Protein AF-A0A1X6N7E1-F1 (afdb_monomer_lite)

Sequence (66 aa):
ETYGTGLLIFHVVCDCKRISEAERAPAYPAVVLAFLATVSGAYSGGTIRNYYYGLRAWHILHGCPW

Structure (mmC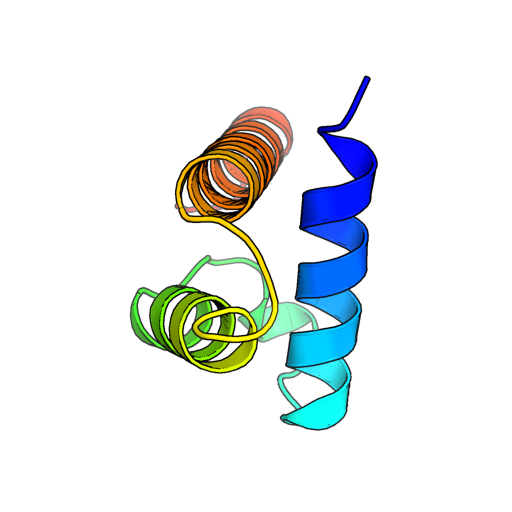IF, N/CA/C/O backbone):
data_AF-A0A1X6N7E1-F1
#
_entry.id   AF-A0A1X6N7E1-F1
#
loop_
_atom_site.group_PDB
_atom_site.id
_atom_site.type_symbol
_atom_site.label_atom_id
_atom_site.label_alt_id
_atom_site.label_comp_id
_atom_site.label_asym_id
_atom_site.label_entity_id
_atom_site.label_seq_id
_atom_site.pdbx_PDB_ins_code
_atom_site.Cartn_x
_atom_site.Cartn_y
_atom_site.Cartn_z
_atom_site.occupancy
_atom_site.B_iso_or_equiv
_atom_site.auth_seq_id
_atom_site.auth_comp_id
_atom_site.auth_asym_id
_atom_site.auth_atom_id
_atom_site.pdbx_PDB_model_num
ATOM 1 N N . GLU A 1 1 ? 3.319 8.392 -16.656 1.00 46.34 1 GLU A N 1
ATOM 2 C CA . GLU A 1 1 ? 2.218 8.417 -15.674 1.00 46.34 1 GLU A CA 1
ATOM 3 C C . GLU A 1 1 ? 2.207 7.087 -14.943 1.00 46.34 1 GLU A C 1
ATOM 5 O O . GLU A 1 1 ? 1.982 6.060 -15.562 1.00 46.34 1 GLU A O 1
ATOM 10 N N . THR A 1 2 ? 2.578 7.078 -13.666 1.00 56.12 2 THR A N 1
ATOM 11 C CA . THR A 1 2 ? 2.820 5.830 -12.908 1.00 56.12 2 THR A CA 1
ATOM 12 C C . THR A 1 2 ? 2.123 5.870 -11.540 1.00 56.12 2 THR A C 1
ATOM 14 O O . THR A 1 2 ? 2.268 4.965 -10.720 1.00 56.12 2 THR A O 1
ATOM 17 N N . TYR A 1 3 ? 1.348 6.935 -11.296 1.00 57.69 3 TYR A N 1
ATOM 18 C CA . TYR A 1 3 ? 0.546 7.134 -10.090 1.00 57.69 3 TYR A CA 1
ATOM 19 C C . TYR A 1 3 ? -0.522 6.041 -9.944 1.00 57.69 3 TYR A C 1
ATOM 21 O O . TYR A 1 3 ? -0.650 5.454 -8.873 1.00 57.69 3 TYR A O 1
ATOM 29 N N . GLY A 1 4 ? -1.222 5.700 -11.034 1.00 72.12 4 GLY A N 1
ATOM 30 C CA . GLY A 1 4 ? -2.257 4.658 -11.023 1.00 72.12 4 GLY A CA 1
ATOM 31 C C . GLY A 1 4 ? -1.711 3.247 -10.789 1.00 72.12 4 GLY A C 1
ATOM 32 O O . GLY A 1 4 ? -2.356 2.437 -10.130 1.00 72.12 4 GLY A O 1
ATOM 33 N N . THR A 1 5 ? -0.492 2.957 -11.256 1.00 81.56 5 THR A N 1
ATOM 34 C CA . THR A 1 5 ? 0.130 1.636 -11.087 1.00 81.56 5 THR A CA 1
ATOM 35 C C . THR A 1 5 ? 0.415 1.335 -9.617 1.00 81.56 5 THR A C 1
ATOM 37 O O . THR A 1 5 ? 0.118 0.239 -9.157 1.00 81.56 5 THR A O 1
ATOM 40 N N . GLY A 1 6 ? 0.927 2.305 -8.851 1.00 86.31 6 GLY A N 1
ATOM 41 C CA . GLY A 1 6 ? 1.194 2.110 -7.420 1.00 86.31 6 GLY A CA 1
ATOM 42 C C . GLY A 1 6 ? -0.070 1.815 -6.610 1.00 86.31 6 GLY A C 1
ATOM 43 O O . GLY A 1 6 ? -0.057 0.931 -5.755 1.00 86.31 6 GLY A O 1
ATOM 44 N N . LEU A 1 7 ? -1.171 2.501 -6.933 1.00 88.50 7 LEU A N 1
ATOM 45 C CA . LEU A 1 7 ? -2.471 2.285 -6.297 1.00 88.50 7 LEU A CA 1
ATOM 46 C C . LEU A 1 7 ? -3.058 0.911 -6.641 1.00 88.50 7 LEU A C 1
ATOM 48 O O . LEU A 1 7 ? -3.526 0.198 -5.756 1.00 88.50 7 LEU A O 1
ATOM 52 N N . LEU A 1 8 ? -2.979 0.503 -7.910 1.00 90.94 8 LEU A N 1
ATOM 53 C CA . LEU A 1 8 ? -3.437 -0.818 -8.334 1.00 90.94 8 LEU A CA 1
ATOM 54 C C . LEU A 1 8 ? -2.679 -1.933 -7.601 1.00 90.94 8 LEU A C 1
ATOM 56 O O . LEU A 1 8 ? -3.301 -2.830 -7.035 1.00 90.94 8 LEU A O 1
ATOM 60 N N . ILE A 1 9 ? -1.343 -1.860 -7.563 1.00 90.88 9 ILE A N 1
ATOM 61 C CA . ILE A 1 9 ? -0.523 -2.865 -6.871 1.00 90.88 9 ILE A CA 1
ATOM 62 C C . ILE A 1 9 ? -0.836 -2.875 -5.371 1.00 90.88 9 ILE A C 1
ATOM 64 O O . ILE A 1 9 ? -0.904 -3.944 -4.774 1.00 90.88 9 ILE A O 1
ATOM 68 N N . PHE A 1 10 ? -1.087 -1.719 -4.756 1.00 90.75 10 PHE A N 1
ATOM 69 C CA . PHE A 1 10 ? -1.508 -1.654 -3.359 1.00 90.75 10 PHE A CA 1
ATOM 70 C C . PHE A 1 10 ? -2.823 -2.391 -3.100 1.00 90.75 10 PHE A C 1
ATOM 72 O O . PHE A 1 10 ? -2.886 -3.192 -2.167 1.00 90.75 10 PHE A O 1
ATOM 79 N N . HIS A 1 11 ? -3.843 -2.191 -3.939 1.00 90.75 11 HIS A N 1
ATOM 80 C CA . HIS A 1 11 ? -5.105 -2.920 -3.813 1.00 90.75 11 HIS A CA 1
ATOM 81 C C . HIS A 1 11 ? -4.922 -4.429 -3.987 1.00 90.75 11 HIS A C 1
ATOM 83 O O . HIS A 1 11 ? -5.469 -5.188 -3.189 1.00 90.75 11 HIS A O 1
ATOM 89 N N . VAL A 1 12 ? -4.101 -4.862 -4.950 1.00 92.44 12 VAL A N 1
ATOM 90 C CA . VAL A 1 12 ? -3.762 -6.283 -5.140 1.00 92.44 12 VAL A CA 1
ATOM 91 C C . VAL A 1 12 ? -3.070 -6.856 -3.901 1.00 92.44 12 VAL A C 1
ATOM 93 O O . VAL A 1 12 ? -3.427 -7.933 -3.434 1.00 92.44 12 VAL A O 1
ATOM 96 N N . VAL A 1 13 ? -2.109 -6.136 -3.314 1.00 91.31 13 VAL A N 1
ATOM 97 C CA . VAL A 1 13 ? -1.429 -6.594 -2.092 1.00 91.31 13 VAL A CA 1
ATOM 98 C C . VAL A 1 13 ? -2.396 -6.666 -0.908 1.00 91.31 13 VAL A C 1
ATOM 100 O O . VAL A 1 13 ? -2.329 -7.615 -0.125 1.00 91.31 13 VAL A O 1
ATOM 103 N N . CYS A 1 14 ? -3.303 -5.695 -0.779 1.00 91.25 14 CYS A N 1
ATOM 104 C CA . CYS A 1 14 ? -4.331 -5.707 0.257 1.00 91.25 14 CYS A CA 1
ATOM 105 C C . CYS A 1 14 ? -5.292 -6.889 0.093 1.00 91.25 14 CYS A C 1
ATOM 107 O O . CYS A 1 14 ? -5.616 -7.536 1.086 1.00 91.25 14 CYS A O 1
ATOM 109 N N . ASP A 1 15 ? -5.700 -7.204 -1.136 1.00 92.69 15 ASP A N 1
ATOM 110 C CA . ASP A 1 15 ? -6.538 -8.364 -1.451 1.00 92.69 15 ASP A CA 1
ATOM 111 C C . ASP A 1 15 ? -5.846 -9.684 -1.078 1.00 92.69 15 ASP A C 1
ATOM 113 O O . ASP A 1 15 ? -6.377 -10.464 -0.286 1.00 92.69 15 ASP A O 1
ATOM 117 N N . CYS A 1 16 ? -4.589 -9.864 -1.501 1.00 91.44 16 CYS A N 1
ATOM 118 C CA . CYS A 1 16 ? -3.778 -11.032 -1.148 1.00 91.44 16 CYS A CA 1
ATOM 119 C C . CYS A 1 16 ? -3.611 -11.214 0.370 1.00 91.44 16 CYS A C 1
ATOM 121 O O . CYS A 1 16 ? -3.520 -12.341 0.860 1.00 91.44 16 CYS A O 1
ATOM 123 N N . LYS A 1 17 ? -3.557 -10.112 1.129 1.00 89.12 17 LYS A N 1
ATOM 124 C CA . LYS A 1 17 ? -3.446 -10.121 2.597 1.00 89.12 17 LYS A CA 1
ATOM 125 C C . LYS A 1 17 ? -4.803 -10.142 3.311 1.00 89.12 17 LYS A C 1
ATOM 127 O O . LYS A 1 17 ? -4.822 -10.150 4.538 1.00 89.12 17 LYS A O 1
ATOM 132 N N . ARG A 1 18 ? -5.913 -10.178 2.564 1.00 91.00 18 ARG A N 1
ATOM 133 C CA . ARG A 1 18 ? -7.298 -10.084 3.055 1.00 91.00 18 ARG A CA 1
ATOM 134 C C . ARG A 1 18 ? -7.561 -8.857 3.935 1.00 91.00 18 ARG A C 1
ATOM 136 O O . ARG A 1 18 ? -8.338 -8.926 4.882 1.00 91.00 18 ARG A O 1
ATOM 143 N N . ILE A 1 19 ? -6.916 -7.738 3.614 1.00 88.75 19 ILE A N 1
ATOM 144 C CA . ILE A 1 19 ? -7.165 -6.447 4.258 1.00 88.75 19 ILE A CA 1
ATOM 145 C C . ILE A 1 19 ? -8.462 -5.889 3.679 1.00 88.75 19 ILE A C 1
ATOM 147 O 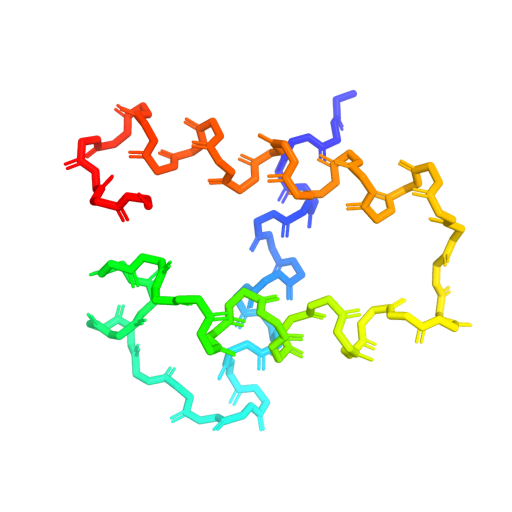O . ILE A 1 19 ? -8.579 -5.698 2.457 1.00 88.75 19 ILE A O 1
ATOM 151 N N . SER A 1 20 ? -9.431 -5.646 4.558 1.00 86.12 20 SER A N 1
ATOM 152 C CA . SER A 1 20 ? -10.740 -5.118 4.183 1.00 86.12 20 SER A CA 1
ATOM 153 C C . SER A 1 20 ? -10.617 -3.700 3.620 1.00 86.12 20 SER A C 1
ATOM 155 O O . SER A 1 20 ? -9.713 -2.957 3.989 1.00 86.12 20 SER A O 1
ATOM 157 N N . GLU A 1 21 ? -11.499 -3.297 2.703 1.00 83.44 21 GLU A N 1
ATOM 158 C CA . GLU A 1 21 ? -11.415 -1.970 2.070 1.00 83.44 21 GLU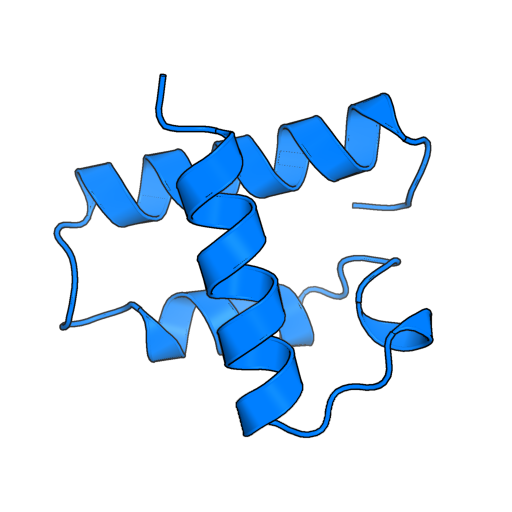 A CA 1
ATOM 159 C C . GLU A 1 21 ? -11.496 -0.814 3.073 1.00 83.44 21 GLU A C 1
ATOM 161 O O . GLU A 1 21 ? -10.802 0.186 2.903 1.00 83.44 21 GLU A O 1
ATOM 166 N N . ALA A 1 22 ? -12.249 -0.992 4.162 1.00 82.88 22 ALA A N 1
ATOM 167 C CA . ALA A 1 22 ? -12.330 -0.032 5.262 1.00 82.88 22 ALA A CA 1
ATOM 168 C C . ALA A 1 22 ? -10.992 0.160 6.004 1.00 82.88 22 ALA A C 1
ATOM 170 O O . ALA A 1 22 ? -10.763 1.202 6.606 1.00 82.88 22 ALA A O 1
ATOM 171 N N . GLU A 1 23 ? -10.094 -0.826 5.946 1.00 81.44 23 GLU A N 1
ATOM 172 C CA . GLU A 1 23 ? -8.756 -0.767 6.548 1.00 81.44 23 GLU A CA 1
ATOM 173 C C . GLU A 1 23 ? -7.676 -0.311 5.556 1.00 81.44 23 GLU A C 1
ATOM 175 O O . GLU A 1 23 ? -6.530 -0.091 5.947 1.00 81.44 23 GLU A O 1
ATOM 180 N N . ARG A 1 24 ? -8.024 -0.166 4.269 1.00 84.19 24 ARG A N 1
ATOM 181 C CA . ARG A 1 24 ? -7.119 0.354 3.226 1.00 84.19 24 ARG A CA 1
ATOM 182 C C . ARG A 1 24 ? -7.024 1.880 3.257 1.00 84.19 24 ARG A C 1
ATOM 184 O O . ARG A 1 24 ? -6.050 2.420 2.745 1.00 84.19 24 ARG A O 1
ATOM 191 N N . ALA A 1 25 ? -8.025 2.537 3.844 1.00 82.69 25 ALA A N 1
ATOM 192 C CA . ALA A 1 25 ? -8.090 3.968 4.112 1.00 82.69 25 ALA A CA 1
ATOM 193 C C . ALA A 1 25 ? -8.818 4.150 5.460 1.00 82.69 25 ALA A C 1
ATOM 195 O O . ALA A 1 25 ? -10.045 4.048 5.487 1.00 82.69 25 ALA A O 1
ATOM 196 N N . PRO A 1 26 ? -8.101 4.367 6.581 1.00 77.56 26 PRO A N 1
ATOM 197 C CA . PRO A 1 26 ? -6.797 5.039 6.707 1.00 77.56 26 PRO A CA 1
ATOM 198 C C . PRO A 1 26 ? -5.579 4.210 6.283 1.00 77.56 26 PRO A C 1
ATOM 200 O O . PRO A 1 26 ? -5.556 2.997 6.474 1.00 77.56 26 PRO A O 1
ATOM 203 N N . ALA A 1 27 ? -4.524 4.867 5.787 1.00 81.75 27 ALA A N 1
ATOM 204 C CA . ALA A 1 27 ? -3.253 4.216 5.461 1.00 81.75 27 ALA A CA 1
ATOM 205 C C . ALA A 1 27 ? -2.440 3.898 6.728 1.00 81.75 27 ALA A C 1
ATOM 207 O O . ALA A 1 27 ? -1.376 4.468 6.962 1.00 81.75 27 ALA A O 1
ATOM 208 N N . TYR A 1 28 ? -2.927 2.977 7.566 1.00 86.06 28 TYR A N 1
ATOM 209 C CA . TYR A 1 28 ? -2.209 2.597 8.781 1.00 86.06 28 TYR A CA 1
ATOM 210 C C . TYR A 1 28 ? -0.758 2.207 8.452 1.00 86.06 28 TYR A C 1
ATOM 212 O O . TYR A 1 28 ? -0.519 1.484 7.475 1.00 86.06 28 TYR A O 1
ATOM 220 N N . PRO A 1 29 ? 0.225 2.597 9.284 1.00 87.44 29 PRO A N 1
ATOM 221 C CA . PRO A 1 29 ? 1.634 2.333 9.005 1.00 87.44 29 PRO A CA 1
ATOM 222 C C . PRO A 1 29 ? 1.914 0.839 8.809 1.00 87.44 29 PRO A C 1
ATOM 224 O O . PRO A 1 29 ? 2.735 0.473 7.974 1.00 87.44 29 PRO A O 1
ATOM 227 N N . ALA A 1 30 ? 1.179 -0.039 9.499 1.00 89.31 30 ALA A N 1
ATOM 228 C CA . ALA A 1 30 ? 1.260 -1.485 9.308 1.00 89.31 30 ALA A CA 1
ATOM 229 C C . ALA A 1 30 ? 0.871 -1.933 7.884 1.00 89.31 30 ALA A C 1
ATOM 231 O O . ALA A 1 30 ? 1.551 -2.779 7.304 1.00 89.31 30 ALA A O 1
ATOM 232 N N . VAL A 1 31 ? -0.179 -1.348 7.297 1.00 90.50 31 VAL A N 1
ATOM 233 C CA . VAL A 1 31 ? -0.654 -1.666 5.938 1.00 90.50 31 VAL A CA 1
ATOM 234 C C . VAL A 1 31 ? 0.352 -1.172 4.898 1.00 90.50 31 VAL A C 1
ATOM 236 O O . VAL A 1 31 ? 0.720 -1.912 3.984 1.00 90.50 31 VAL A O 1
ATOM 239 N N . VAL A 1 32 ? 0.881 0.043 5.081 1.00 91.31 32 VAL A N 1
ATOM 240 C CA . VAL A 1 32 ? 1.914 0.614 4.202 1.00 91.31 32 VAL A CA 1
ATOM 241 C C . VAL A 1 32 ? 3.212 -0.197 4.272 1.00 91.31 32 VAL A C 1
ATOM 243 O O . VAL A 1 32 ? 3.800 -0.510 3.238 1.00 91.31 32 VAL 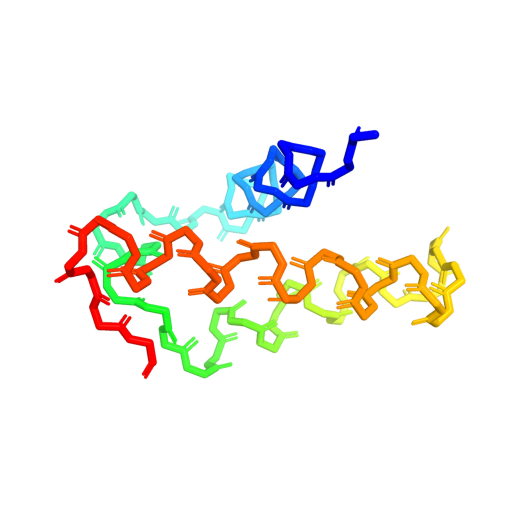A O 1
ATOM 246 N N . LEU A 1 33 ? 3.644 -0.605 5.467 1.00 91.69 33 LEU A N 1
ATOM 247 C CA . LEU A 1 33 ? 4.815 -1.468 5.643 1.00 91.69 33 LEU A CA 1
ATOM 248 C C . LEU A 1 33 ? 4.604 -2.848 5.013 1.00 91.69 33 LEU A C 1
ATOM 250 O O . LEU A 1 33 ? 5.499 -3.347 4.335 1.00 91.69 33 LEU A O 1
ATOM 254 N N . ALA A 1 34 ? 3.422 -3.448 5.180 1.00 91.06 34 ALA A N 1
ATOM 255 C CA . ALA A 1 34 ? 3.087 -4.725 4.560 1.00 91.06 34 ALA A CA 1
ATOM 256 C C . ALA A 1 34 ? 3.109 -4.638 3.026 1.00 91.06 34 ALA A C 1
ATOM 258 O O . ALA A 1 34 ? 3.570 -5.573 2.365 1.00 91.06 34 ALA A O 1
ATOM 259 N N . PHE A 1 35 ? 2.658 -3.515 2.463 1.00 92.19 35 PHE A N 1
ATOM 260 C CA . PHE A 1 35 ? 2.789 -3.217 1.042 1.00 92.19 35 PHE A CA 1
ATOM 261 C C . PHE A 1 35 ? 4.256 -3.124 0.614 1.00 92.19 35 PHE A C 1
ATOM 263 O O . PHE A 1 35 ? 4.678 -3.883 -0.259 1.00 92.19 35 PHE A O 1
ATOM 270 N N . LEU A 1 36 ? 5.046 -2.265 1.268 1.00 93.38 36 LEU A N 1
ATOM 271 C CA . LEU A 1 36 ? 6.462 -2.056 0.951 1.00 93.38 36 LEU A CA 1
ATOM 272 C C . LEU A 1 36 ? 7.274 -3.350 1.060 1.00 93.38 36 LEU A C 1
ATOM 274 O O . LEU A 1 36 ? 8.085 -3.633 0.183 1.00 93.38 36 LEU A O 1
ATOM 278 N N . ALA A 1 37 ? 7.016 -4.166 2.082 1.00 93.50 37 ALA A N 1
ATOM 279 C CA . ALA A 1 37 ? 7.651 -5.467 2.254 1.00 93.50 37 ALA A CA 1
ATOM 280 C C . ALA A 1 37 ? 7.306 -6.444 1.118 1.00 93.50 37 ALA A C 1
ATOM 282 O O . ALA A 1 37 ? 8.155 -7.234 0.723 1.00 93.50 37 ALA A O 1
ATOM 283 N N . THR A 1 38 ? 6.087 -6.373 0.572 1.00 92.31 38 THR A N 1
ATOM 284 C CA . THR A 1 38 ? 5.638 -7.261 -0.515 1.00 92.31 38 THR A CA 1
ATOM 285 C C . THR A 1 38 ? 6.245 -6.876 -1.864 1.00 92.31 38 THR A C 1
ATOM 287 O O . THR A 1 38 ? 6.555 -7.747 -2.669 1.00 92.31 38 THR A O 1
ATOM 290 N N . VAL A 1 39 ? 6.427 -5.577 -2.124 1.00 91.50 39 VAL A N 1
ATOM 291 C CA . VAL A 1 39 ? 7.046 -5.094 -3.374 1.00 91.50 39 VAL A CA 1
ATOM 292 C C . VAL A 1 39 ? 8.576 -5.032 -3.298 1.00 91.50 39 VAL A C 1
ATOM 294 O O . VAL A 1 39 ? 9.241 -4.924 -4.332 1.00 91.50 39 VAL A O 1
ATOM 297 N N . SER A 1 40 ? 9.139 -5.113 -2.090 1.00 92.75 40 SER A N 1
ATOM 298 C CA . SER A 1 40 ? 10.580 -5.200 -1.858 1.00 92.75 40 SER A CA 1
ATOM 299 C C . SER A 1 40 ? 11.147 -6.470 -2.494 1.00 92.75 40 SER A C 1
ATOM 301 O O . SER A 1 40 ? 10.599 -7.556 -2.341 1.00 92.75 40 SER A O 1
ATOM 303 N N . GLY A 1 41 ? 12.237 -6.334 -3.248 1.00 89.75 41 GLY A N 1
ATOM 304 C CA . GLY A 1 41 ? 12.865 -7.441 -3.978 1.00 89.75 41 GLY A CA 1
ATOM 305 C C . GLY A 1 41 ? 12.231 -7.760 -5.337 1.00 89.75 41 GLY A C 1
ATOM 306 O O . GLY A 1 41 ?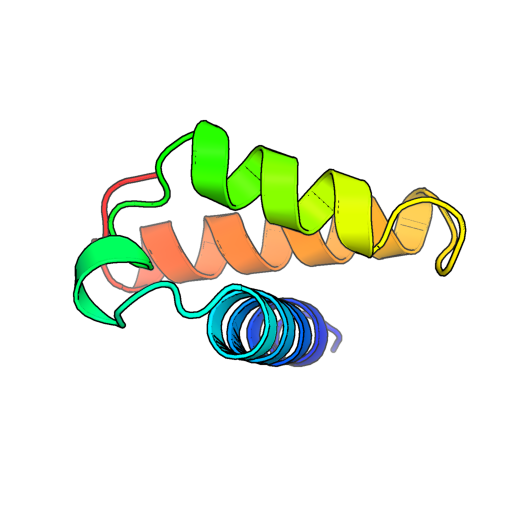 12.924 -8.287 -6.200 1.00 89.75 41 GLY A O 1
ATOM 307 N N . ALA A 1 42 ? 10.968 -7.383 -5.572 1.00 89.81 42 ALA A N 1
ATOM 308 C CA . ALA A 1 42 ? 10.311 -7.531 -6.876 1.00 89.81 42 ALA A CA 1
ATOM 309 C C . ALA A 1 42 ? 10.518 -6.311 -7.793 1.00 89.81 42 ALA A C 1
ATOM 311 O O . ALA A 1 42 ? 10.563 -6.444 -9.014 1.00 89.81 42 ALA A O 1
ATOM 312 N N . TYR A 1 43 ? 10.657 -5.117 -7.208 1.00 91.56 43 TYR A N 1
ATOM 313 C CA . TYR A 1 43 ? 10.810 -3.857 -7.937 1.00 91.56 43 TYR A CA 1
ATOM 314 C C . TYR A 1 43 ? 12.049 -3.081 -7.484 1.00 91.56 43 TYR A C 1
ATOM 316 O O . TYR A 1 43 ? 12.525 -3.218 -6.357 1.00 91.56 43 TYR A O 1
ATOM 324 N N . SER A 1 44 ? 12.555 -2.204 -8.356 1.00 92.56 44 SER A N 1
ATOM 325 C CA . SER A 1 44 ? 13.654 -1.300 -8.007 1.00 92.56 44 SER A CA 1
ATOM 326 C C . SER A 1 44 ? 13.228 -0.278 -6.947 1.00 92.56 44 SER A C 1
ATOM 328 O O . SER A 1 44 ? 12.078 0.165 -6.911 1.00 92.56 44 SER A O 1
ATOM 330 N N . GLY A 1 45 ? 14.173 0.179 -6.119 1.00 91.88 45 GLY A N 1
ATOM 331 C CA . GLY A 1 45 ? 13.888 1.170 -5.072 1.00 91.88 45 GLY A CA 1
ATOM 332 C C . GLY A 1 45 ? 13.315 2.494 -5.602 1.00 91.88 45 GLY A C 1
ATOM 333 O O . GLY A 1 45 ? 12.530 3.146 -4.914 1.00 91.88 45 GLY A O 1
ATOM 334 N N . GLY A 1 46 ? 13.656 2.888 -6.835 1.00 91.56 46 GLY A N 1
ATOM 335 C CA . GLY A 1 46 ? 13.043 4.042 -7.505 1.00 91.56 46 GLY A CA 1
ATOM 336 C C . GLY A 1 46 ? 11.556 3.826 -7.799 1.00 91.56 46 GLY A C 1
ATOM 337 O O . GLY A 1 46 ? 10.737 4.700 -7.523 1.00 91.56 46 GLY A O 1
ATOM 338 N N . THR A 1 47 ? 11.198 2.630 -8.268 1.00 90.81 47 THR A N 1
ATOM 339 C CA . THR A 1 47 ? 9.808 2.242 -8.554 1.00 90.81 47 THR A CA 1
ATOM 340 C C . THR A 1 47 ? 8.975 2.181 -7.278 1.00 90.81 47 THR A C 1
ATOM 342 O O . THR A 1 47 ? 7.896 2.767 -7.217 1.00 90.81 47 THR A O 1
ATOM 345 N N . ILE A 1 48 ? 9.506 1.550 -6.226 1.00 92.44 48 ILE A N 1
ATOM 346 C CA . ILE A 1 48 ? 8.838 1.443 -4.919 1.00 92.44 48 ILE A CA 1
ATOM 347 C C . ILE A 1 48 ? 8.556 2.835 -4.342 1.00 92.44 48 ILE A C 1
ATOM 349 O O . ILE A 1 48 ? 7.453 3.112 -3.874 1.00 92.44 48 ILE A O 1
ATOM 353 N N . ARG A 1 49 ? 9.533 3.742 -4.429 1.00 92.12 49 ARG A N 1
ATOM 354 C CA . ARG A 1 49 ? 9.385 5.130 -3.981 1.00 92.12 49 ARG A CA 1
ATOM 355 C C . ARG A 1 49 ? 8.291 5.864 -4.752 1.00 92.12 49 ARG A C 1
ATOM 357 O O . ARG A 1 49 ? 7.496 6.585 -4.156 1.00 92.12 49 ARG A O 1
ATOM 364 N N . ASN A 1 50 ? 8.228 5.656 -6.063 1.00 91.12 50 ASN A N 1
ATOM 365 C CA . ASN A 1 50 ? 7.187 6.242 -6.891 1.00 91.12 50 ASN A CA 1
ATOM 366 C C . ASN A 1 50 ? 5.788 5.703 -6.527 1.00 91.12 50 ASN A C 1
ATOM 368 O O . ASN A 1 50 ? 4.841 6.481 -6.442 1.00 91.12 50 ASN A O 1
ATOM 372 N N . TYR A 1 51 ? 5.657 4.406 -6.226 1.00 91.62 51 TYR A N 1
ATOM 373 C CA . TYR A 1 51 ? 4.399 3.838 -5.726 1.00 91.62 51 TYR A CA 1
ATOM 374 C C . TYR A 1 51 ? 3.999 4.417 -4.367 1.00 91.62 51 TYR A C 1
ATOM 376 O O . TYR A 1 51 ? 2.844 4.792 -4.186 1.00 91.62 51 TYR A O 1
ATOM 384 N N . TYR A 1 52 ? 4.951 4.555 -3.441 1.00 91.25 52 TYR A N 1
ATOM 385 C CA . TYR A 1 52 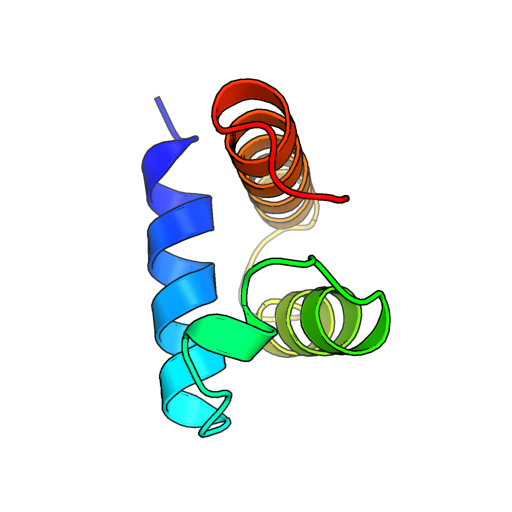? 4.717 5.157 -2.127 1.00 91.25 52 TYR A CA 1
ATOM 386 C C . TYR A 1 52 ? 4.194 6.597 -2.232 1.00 91.25 52 TYR A C 1
ATOM 388 O O . TYR A 1 52 ? 3.190 6.942 -1.609 1.00 91.25 52 TYR A O 1
ATOM 396 N N . TYR A 1 53 ? 4.826 7.440 -3.056 1.00 91.25 53 TYR A N 1
ATOM 397 C CA . TYR A 1 53 ? 4.349 8.811 -3.257 1.00 91.25 53 TYR A CA 1
ATOM 398 C C . TYR A 1 53 ? 3.012 8.870 -4.000 1.00 91.25 53 TYR A C 1
ATOM 400 O O . TYR A 1 53 ? 2.205 9.751 -3.706 1.00 91.25 53 TYR A O 1
ATOM 408 N N . GLY A 1 54 ? 2.753 7.923 -4.906 1.00 90.69 54 GLY A N 1
ATOM 409 C CA . GLY A 1 54 ? 1.451 7.770 -5.549 1.00 90.69 54 GLY A CA 1
ATOM 410 C C . GLY A 1 54 ? 0.335 7.470 -4.551 1.00 90.69 54 GLY A C 1
ATOM 411 O O . GLY A 1 54 ? -0.689 8.148 -4.551 1.00 90.69 54 GLY A O 1
ATOM 412 N N . LEU A 1 55 ? 0.576 6.524 -3.640 1.00 90.25 55 LEU A N 1
ATOM 413 C CA . LEU A 1 55 ? -0.352 6.171 -2.565 1.00 90.25 55 LEU A CA 1
ATOM 414 C C . LEU A 1 55 ? -0.613 7.334 -1.614 1.00 90.25 55 LEU A C 1
ATOM 416 O O . LEU A 1 55 ? -1.764 7.596 -1.266 1.00 90.25 55 LEU A O 1
ATOM 420 N N . ARG A 1 56 ? 0.444 8.057 -1.228 1.00 90.25 56 ARG A N 1
ATOM 421 C CA . ARG A 1 56 ? 0.319 9.239 -0.372 1.00 90.25 56 ARG A CA 1
ATOM 422 C C . ARG A 1 56 ? -0.506 10.332 -1.039 1.00 90.25 56 ARG A C 1
ATOM 424 O O . ARG A 1 56 ? -1.384 10.908 -0.407 1.00 90.25 56 ARG A O 1
ATOM 431 N N . ALA A 1 57 ? -0.223 10.629 -2.306 1.00 90.69 57 ALA A N 1
ATOM 432 C CA . ALA A 1 57 ? -0.958 11.646 -3.048 1.00 90.69 57 ALA A CA 1
ATOM 433 C C . ALA A 1 57 ? -2.437 11.280 -3.196 1.00 90.69 57 ALA A C 1
ATOM 435 O O . ALA A 1 57 ? -3.282 12.152 -3.029 1.00 90.69 57 ALA A O 1
ATOM 436 N N . TRP A 1 58 ? -2.746 10.004 -3.448 1.00 90.19 58 TRP A N 1
ATOM 437 C CA . TRP A 1 58 ? -4.124 9.525 -3.517 1.00 90.19 58 TRP A CA 1
ATOM 438 C C . TRP A 1 58 ? -4.865 9.738 -2.190 1.00 90.19 58 TRP A C 1
ATOM 440 O O . TRP A 1 58 ? -5.928 10.351 -2.189 1.00 90.19 58 TRP A O 1
ATOM 450 N N . HIS A 1 59 ? -4.277 9.346 -1.053 1.00 89.62 59 HIS A N 1
ATOM 451 C CA . HIS A 1 59 ? -4.905 9.555 0.259 1.00 89.62 59 HIS A CA 1
ATOM 452 C C . HIS A 1 59 ? -5.170 11.037 0.546 1.00 89.62 59 HIS A C 1
ATOM 454 O O . HIS A 1 59 ? -6.283 11.398 0.922 1.00 89.62 59 HIS A O 1
ATOM 460 N N . ILE A 1 60 ? -4.185 11.905 0.288 1.00 90.38 60 ILE A N 1
ATOM 461 C CA . ILE A 1 60 ? -4.326 13.357 0.474 1.00 90.38 60 ILE A CA 1
ATOM 462 C C . ILE A 1 60 ? -5.421 13.928 -0.439 1.00 90.38 60 ILE A C 1
ATOM 464 O O . ILE A 1 60 ? -6.237 14.724 0.017 1.00 90.38 60 ILE A O 1
ATOM 468 N N . LEU A 1 61 ? -5.457 13.520 -1.713 1.00 90.38 61 LEU A N 1
ATOM 469 C CA . LEU A 1 61 ? -6.425 14.015 -2.696 1.00 90.38 61 LEU A CA 1
ATOM 470 C C . LEU A 1 61 ? -7.864 13.613 -2.348 1.00 90.38 61 LEU A C 1
ATOM 472 O O . LEU A 1 61 ? -8.786 14.395 -2.559 1.00 90.38 61 LEU A O 1
ATOM 476 N N . HIS A 1 62 ? -8.050 12.410 -1.805 1.00 88.06 62 HIS A N 1
ATOM 477 C CA . HIS A 1 62 ? -9.358 11.879 -1.422 1.00 88.06 62 HIS A CA 1
ATOM 478 C C . HIS A 1 62 ? -9.765 12.227 0.020 1.00 88.06 62 HIS A C 1
ATOM 480 O O . HIS A 1 62 ? -10.830 11.809 0.471 1.00 88.06 62 HIS A O 1
ATOM 486 N N . GLY A 1 63 ? -8.949 13.000 0.748 1.00 87.06 63 GLY A N 1
ATOM 487 C CA . GLY A 1 63 ? -9.224 13.372 2.139 1.00 87.06 63 GLY A CA 1
ATOM 488 C C . GLY A 1 63 ? -9.152 12.195 3.117 1.00 87.06 63 GLY A C 1
ATOM 489 O O . GLY A 1 63 ? -9.680 12.279 4.225 1.00 87.06 63 GLY A O 1
ATOM 490 N N . CYS A 1 64 ? -8.514 11.094 2.718 1.00 87.12 64 CYS A N 1
ATOM 491 C CA . CYS A 1 64 ? -8.296 9.940 3.574 1.00 87.12 64 CYS A CA 1
ATOM 492 C C . CYS A 1 64 ? -7.066 10.167 4.472 1.00 87.12 64 CYS A C 1
ATOM 494 O O . CYS A 1 64 ? -6.080 10.760 4.021 1.00 87.12 64 CYS A O 1
ATOM 496 N N . PRO A 1 65 ? -7.065 9.673 5.723 1.00 83.94 65 PRO A N 1
ATOM 497 C CA . PRO A 1 65 ? -5.919 9.845 6.607 1.00 83.94 65 PRO A CA 1
ATOM 498 C C . PRO A 1 65 ? -4.713 9.041 6.104 1.00 83.94 65 PRO A C 1
ATOM 500 O O . PRO A 1 65 ? -4.855 7.870 5.733 1.00 83.94 65 PRO A O 1
ATOM 503 N N . TRP A 1 66 ? -3.545 9.690 6.115 1.00 83.81 66 TRP A N 1
ATOM 504 C CA . TRP A 1 66 ? -2.242 9.129 5.751 1.00 83.81 66 TRP A CA 1
ATOM 505 C C . TRP A 1 66 ? -1.332 9.006 6.970 1.00 83.81 66 TRP A C 1
ATOM 507 O O . TRP A 1 66 ? -1.171 10.031 7.672 1.00 83.81 66 TRP A O 1
#

Foldseek 3Di:
DCLVVLVVLLVVLCVVVVPDPVNVFVVPPVSLVSSLVVCPPVDDPVSSVSSVVSSVVVCVVVVTHD

Organism: NCBI:txid670580

Secondary structure (DSSP, 8-state):
--HHHHHHHHHHHHHHTT--HHHHSS--HHHHHHHHHHHBTTB-HHHHHHHHHHHHHHHHHTT---

pLDDT: mean 87.32, std 8.48, range [46.34, 93.5]

Radius of gyration: 10.92 Å; chains: 1; bounding box: 26×25×25 Å